Protein AF-A0A4Q2A3W2-F1 (afdb_monomer_lite)

Foldseek 3Di:
DDPPDPDQDDPLLLLLLVLQQDWDFLVSSQVSSCVVVVNPDGDDPVSSVVSVVVCVVSVQKDWDADPNTIIIHGDPVVVVVSVVNVVVVVVVVVVVVVPPD

Structure (mmCIF, N/CA/C/O backbone):
data_AF-A0A4Q2A3W2-F1
#
_entry.id   AF-A0A4Q2A3W2-F1
#
loop_
_atom_site.group_PDB
_atom_site.id
_atom_site.type_symbol
_atom_site.label_atom_id
_atom_site.label_alt_id
_atom_site.label_comp_id
_atom_site.label_asym_id
_atom_site.label_entity_id
_atom_site.label_seq_id
_atom_site.pdbx_PDB_ins_code
_atom_site.Cartn_x
_atom_site.Cartn_y
_atom_site.Cartn_z
_atom_site.occupancy
_atom_site.B_iso_or_equiv
_atom_site.auth_seq_id
_atom_site.auth_comp_id
_atom_site.auth_asym_id
_atom_site.auth_atom_id
_atom_site.pdbx_PDB_model_num
ATOM 1 N N . MET A 1 1 ? -16.839 -14.081 -14.706 1.00 33.81 1 MET A N 1
ATOM 2 C CA . MET A 1 1 ? -17.178 -13.495 -13.392 1.00 33.81 1 MET A CA 1
ATOM 3 C C . MET A 1 1 ? -16.138 -13.969 -12.393 1.00 33.81 1 MET A C 1
ATOM 5 O O . MET A 1 1 ? -16.222 -15.101 -11.932 1.00 33.81 1 MET A O 1
ATOM 9 N N . ALA A 1 2 ? -15.098 -13.172 -12.154 1.00 33.88 2 ALA A N 1
ATOM 10 C CA . ALA A 1 2 ? -14.126 -13.493 -11.117 1.00 33.88 2 ALA A CA 1
ATOM 11 C C . ALA A 1 2 ? -14.777 -13.191 -9.763 1.00 33.88 2 ALA A C 1
ATOM 13 O O . ALA A 1 2 ? -15.169 -12.058 -9.494 1.00 33.88 2 ALA A O 1
ATOM 14 N N . LYS A 1 3 ? -14.966 -14.232 -8.950 1.00 43.44 3 LYS A N 1
ATOM 15 C CA . LYS A 1 3 ? -15.254 -14.095 -7.523 1.00 43.44 3 LYS A CA 1
ATOM 16 C C . LYS A 1 3 ? -14.042 -13.410 -6.888 1.00 43.44 3 LYS A C 1
ATOM 18 O O . LYS A 1 3 ? -13.081 -14.101 -6.569 1.00 43.44 3 LYS A O 1
ATOM 23 N N . ASN A 1 4 ? -14.068 -12.094 -6.712 1.00 43.19 4 ASN A N 1
ATOM 24 C CA . ASN A 1 4 ? -13.013 -11.418 -5.966 1.00 43.19 4 ASN A CA 1
ATOM 25 C C . ASN A 1 4 ? -13.461 -11.289 -4.515 1.00 43.19 4 ASN A C 1
ATOM 27 O O . ASN A 1 4 ? -14.277 -10.459 -4.136 1.00 43.19 4 ASN A O 1
ATOM 31 N N . SER A 1 5 ? -12.984 -12.265 -3.753 1.00 45.09 5 SER A N 1
ATOM 32 C CA . SER A 1 5 ? -13.113 -12.464 -2.322 1.00 45.09 5 SER A CA 1
ATOM 33 C C . SER A 1 5 ? -13.170 -11.157 -1.535 1.00 45.09 5 SER A C 1
ATOM 35 O O . SER A 1 5 ? -12.215 -10.387 -1.536 1.00 45.09 5 SER A O 1
ATOM 37 N N . SER A 1 6 ? -14.259 -10.995 -0.787 1.00 53.66 6 SER A N 1
ATOM 38 C CA . SER A 1 6 ? -14.489 -10.037 0.299 1.00 53.66 6 SER A CA 1
ATOM 39 C C . SER A 1 6 ? -13.502 -10.250 1.463 1.00 53.66 6 SER A C 1
ATOM 41 O O . SER A 1 6 ? -13.882 -10.543 2.597 1.00 53.66 6 SER A O 1
ATOM 43 N N . GLY A 1 7 ? -12.204 -10.216 1.173 1.00 65.62 7 GLY A N 1
ATOM 44 C CA . GLY A 1 7 ? -11.132 -10.350 2.143 1.00 65.62 7 GLY A CA 1
ATOM 45 C C . GLY A 1 7 ? -10.677 -8.967 2.570 1.00 65.62 7 GLY A C 1
ATOM 46 O O . GLY A 1 7 ? -10.142 -8.226 1.754 1.00 65.62 7 GLY A O 1
ATOM 47 N N . ARG A 1 8 ? -10.867 -8.635 3.851 1.00 84.19 8 ARG A N 1
ATOM 48 C CA . ARG A 1 8 ? -10.323 -7.405 4.445 1.00 84.19 8 ARG A CA 1
ATOM 49 C C . ARG A 1 8 ? -8.837 -7.276 4.116 1.00 84.19 8 ARG A C 1
ATOM 51 O O . ARG A 1 8 ? -8.087 -8.251 4.260 1.00 84.19 8 ARG A O 1
ATOM 58 N N . LEU A 1 9 ? -8.413 -6.081 3.719 1.00 92.50 9 LEU A N 1
ATOM 59 C CA . LEU A 1 9 ? -6.994 -5.807 3.568 1.00 92.50 9 LEU A CA 1
ATOM 60 C C . LEU A 1 9 ? -6.377 -5.663 4.958 1.00 92.50 9 LEU A C 1
ATOM 62 O O . LEU A 1 9 ? -6.967 -5.098 5.878 1.00 92.50 9 LEU A O 1
ATOM 66 N N . THR A 1 10 ? -5.169 -6.194 5.128 1.00 94.62 10 THR A N 1
ATOM 67 C CA . THR A 1 10 ? -4.366 -5.811 6.291 1.00 94.62 10 THR A CA 1
ATOM 68 C C . THR A 1 10 ? -3.938 -4.357 6.127 1.00 94.62 10 THR A C 1
ATOM 70 O O . THR A 1 10 ? -3.777 -3.894 4.997 1.00 94.62 10 THR A O 1
ATOM 73 N N . GLU A 1 11 ? -3.683 -3.659 7.233 1.00 95.38 11 GLU A N 1
ATOM 74 C CA . GLU A 1 11 ? -3.190 -2.275 7.212 1.00 95.38 11 GLU A CA 1
ATOM 75 C C . GLU A 1 11 ? -1.976 -2.117 6.284 1.00 95.38 11 GLU A C 1
ATOM 77 O O . GLU A 1 11 ? -1.961 -1.246 5.420 1.00 95.38 11 GLU A O 1
ATOM 82 N N . SER A 1 12 ? -1.002 -3.030 6.374 1.00 96.06 12 SER A N 1
ATOM 83 C CA . SER A 1 12 ? 0.174 -3.014 5.501 1.00 96.06 12 SER A CA 1
ATOM 84 C C . SER A 1 12 ? -0.174 -3.193 4.022 1.00 96.06 12 SER A C 1
ATOM 86 O O . SER A 1 12 ? 0.406 -2.520 3.177 1.00 96.06 12 SER A O 1
ATOM 88 N N . THR A 1 13 ? -1.111 -4.086 3.687 1.00 96.69 13 THR A N 1
ATOM 89 C CA . THR A 1 13 ? -1.507 -4.313 2.285 1.00 96.69 13 THR A CA 1
ATOM 90 C C . THR A 1 13 ? -2.259 -3.107 1.731 1.00 96.69 13 THR A C 1
ATOM 92 O O . THR A 1 13 ? -1.984 -2.692 0.608 1.00 96.69 13 THR A O 1
ATOM 95 N N . TYR A 1 14 ? -3.160 -2.523 2.526 1.00 97.38 14 TYR A N 1
ATOM 96 C CA . TYR A 1 14 ? -3.873 -1.298 2.172 1.00 97.38 14 TYR A CA 1
ATOM 97 C C . TYR A 1 14 ? -2.900 -0.132 1.964 1.00 97.38 14 TYR A C 1
ATOM 99 O O . TYR A 1 14 ? -2.948 0.518 0.924 1.00 97.38 14 TYR A O 1
ATOM 107 N N . ALA A 1 15 ? -1.955 0.076 2.887 1.00 97.94 15 ALA A N 1
ATOM 108 C CA . ALA A 1 15 ? -0.943 1.125 2.777 1.00 97.94 15 ALA A CA 1
ATOM 109 C C . ALA A 1 15 ? -0.054 0.956 1.533 1.00 97.94 15 ALA A C 1
ATOM 111 O O . ALA A 1 15 ? 0.239 1.934 0.848 1.00 97.94 15 ALA A O 1
ATOM 112 N N . ILE A 1 16 ? 0.343 -0.278 1.203 1.00 98.19 16 ILE A N 1
ATOM 113 C CA . ILE A 1 16 ? 1.127 -0.577 -0.007 1.00 98.19 16 ILE A CA 1
ATOM 114 C C . ILE A 1 16 ? 0.309 -0.315 -1.269 1.00 98.19 16 ILE A C 1
ATOM 116 O O . ILE A 1 16 ? 0.805 0.343 -2.179 1.00 98.19 16 ILE A O 1
ATOM 120 N N . LEU A 1 17 ? -0.940 -0.779 -1.322 1.00 98.06 17 LEU A N 1
ATOM 121 C CA . LEU A 1 17 ? -1.815 -0.544 -2.468 1.00 98.06 17 LEU A CA 1
ATOM 122 C C . LEU A 1 17 ? -2.061 0.962 -2.674 1.00 98.06 17 LEU A C 1
ATOM 124 O O . LEU A 1 17 ? -1.916 1.462 -3.790 1.00 98.06 17 LEU A O 1
ATOM 128 N N . LEU A 1 18 ? -2.314 1.697 -1.588 1.00 98.00 18 LEU A N 1
ATOM 129 C CA . LEU A 1 18 ? -2.476 3.152 -1.588 1.00 98.00 18 LEU A CA 1
ATOM 130 C C . LEU A 1 18 ? -1.206 3.875 -2.060 1.00 98.00 18 LEU A C 1
ATOM 132 O O . LEU A 1 18 ? -1.285 4.832 -2.821 1.00 98.00 18 LEU A O 1
ATOM 136 N N . ALA A 1 19 ? -0.020 3.414 -1.662 1.00 98.12 19 ALA A N 1
ATOM 137 C CA . ALA A 1 19 ? 1.239 4.016 -2.096 1.00 98.12 19 ALA A CA 1
ATOM 138 C C . ALA A 1 19 ? 1.515 3.839 -3.600 1.00 98.12 19 ALA A C 1
ATOM 140 O O . ALA A 1 19 ? 2.281 4.617 -4.162 1.00 98.12 19 ALA A O 1
ATOM 141 N N . THR A 1 20 ? 0.884 2.855 -4.250 1.00 98.19 20 THR A N 1
ATOM 142 C CA . THR A 1 20 ? 1.012 2.593 -5.696 1.00 98.19 20 THR A CA 1
ATOM 143 C C . THR A 1 20 ? -0.012 3.332 -6.565 1.00 98.19 20 THR A C 1
ATOM 145 O O . THR A 1 20 ? -0.107 3.054 -7.760 1.00 98.19 20 THR A O 1
ATOM 148 N N . THR A 1 21 ? -0.791 4.275 -6.012 1.00 97.25 21 THR A N 1
ATOM 149 C CA . THR A 1 21 ? -1.735 5.092 -6.805 1.00 97.25 21 THR A CA 1
ATOM 150 C C . THR A 1 21 ? -1.051 5.986 -7.833 1.00 97.25 21 THR A C 1
ATOM 152 O O . THR A 1 21 ? -1.683 6.398 -8.803 1.00 97.25 21 THR A O 1
ATOM 155 N N . GLU A 1 22 ? 0.232 6.264 -7.620 1.00 93.81 22 GLU A N 1
ATOM 156 C CA . GLU A 1 22 ? 1.146 6.869 -8.582 1.00 93.81 22 GLU A CA 1
ATOM 157 C C . GLU A 1 22 ? 2.267 5.863 -8.898 1.00 93.81 22 GLU A C 1
ATOM 159 O O . GLU A 1 22 ? 2.655 5.102 -8.003 1.00 93.81 22 GLU A O 1
ATOM 164 N N . PRO A 1 23 ? 2.814 5.850 -10.131 1.00 97.12 23 PRO A N 1
ATOM 165 C CA . P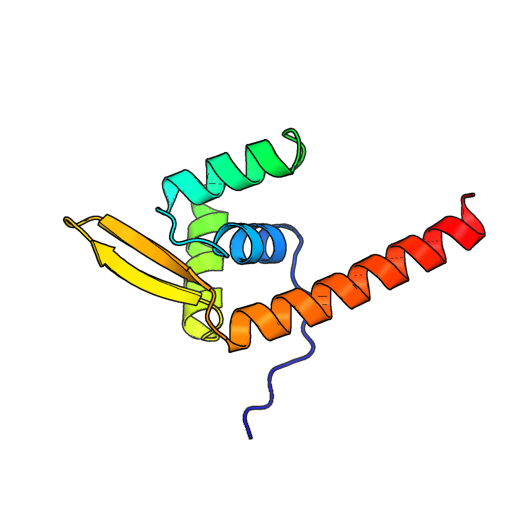RO A 1 23 ? 3.940 4.990 -10.485 1.00 97.12 23 PRO A CA 1
ATOM 166 C C . PRO A 1 23 ? 5.125 5.191 -9.534 1.00 97.12 23 PRO A C 1
ATOM 168 O O . PRO A 1 23 ? 5.640 6.301 -9.405 1.00 97.12 23 PRO A O 1
ATOM 171 N N . ILE A 1 24 ? 5.575 4.120 -8.878 1.00 97.88 24 ILE A N 1
ATOM 172 C CA . ILE A 1 24 ? 6.569 4.229 -7.804 1.00 97.88 24 ILE A CA 1
ATOM 173 C C . ILE A 1 24 ? 7.533 3.040 -7.756 1.00 97.88 24 ILE A C 1
ATOM 175 O O . ILE A 1 24 ? 7.165 1.888 -7.993 1.00 97.88 24 ILE A O 1
ATOM 179 N N . HIS A 1 25 ? 8.794 3.311 -7.419 1.00 96.00 25 HIS A N 1
ATOM 180 C CA . HIS A 1 25 ? 9.795 2.271 -7.184 1.00 96.00 25 HIS A CA 1
ATOM 181 C C . HIS A 1 25 ? 9.560 1.551 -5.853 1.00 96.00 25 HIS A C 1
ATOM 183 O O . HIS A 1 25 ? 9.078 2.144 -4.890 1.00 96.00 25 HIS A O 1
ATOM 189 N N . GLY A 1 26 ? 10.006 0.295 -5.752 1.00 89.81 26 GLY A N 1
ATOM 190 C CA . GLY A 1 26 ? 9.843 -0.514 -4.536 1.00 89.81 26 GLY A CA 1
ATOM 191 C C . GLY A 1 26 ? 10.351 0.163 -3.254 1.00 89.81 26 GLY A C 1
ATOM 192 O O . GLY A 1 26 ? 9.654 0.161 -2.245 1.00 89.81 26 GLY A O 1
ATOM 193 N N . TYR A 1 27 ? 11.525 0.804 -3.291 1.00 91.44 27 TYR A N 1
ATOM 194 C CA . TYR A 1 27 ? 12.030 1.560 -2.136 1.00 91.44 27 TYR A CA 1
ATOM 195 C C . TYR A 1 27 ? 11.181 2.804 -1.831 1.00 91.44 27 TYR A C 1
ATOM 197 O O . TYR A 1 27 ? 10.890 3.085 -0.670 1.00 91.44 27 TYR A O 1
ATOM 205 N N . GLY A 1 28 ? 10.714 3.498 -2.874 1.00 96.69 28 GLY A N 1
ATOM 206 C CA . GLY A 1 28 ? 9.846 4.668 -2.744 1.00 96.69 28 GLY A CA 1
ATOM 207 C C . GLY A 1 28 ? 8.526 4.362 -2.035 1.00 96.69 28 GLY A C 1
ATOM 208 O O . GLY A 1 28 ? 8.039 5.205 -1.289 1.00 96.69 28 GLY A O 1
ATOM 209 N N . ILE A 1 29 ? 7.985 3.146 -2.187 1.00 97.81 29 ILE A N 1
ATOM 210 C CA . ILE A 1 29 ? 6.764 2.713 -1.487 1.00 97.81 29 ILE A CA 1
ATOM 211 C C . ILE A 1 29 ? 6.940 2.802 0.031 1.00 97.81 29 ILE A C 1
ATOM 213 O O . ILE A 1 29 ? 6.079 3.349 0.715 1.00 97.81 29 ILE A O 1
ATOM 217 N N . MET A 1 30 ? 8.056 2.298 0.568 1.00 97.19 30 MET A N 1
ATOM 218 C CA . MET A 1 30 ? 8.302 2.315 2.015 1.00 97.19 30 MET A CA 1
ATOM 219 C C . MET A 1 30 ? 8.410 3.748 2.542 1.00 97.19 30 MET A C 1
ATOM 221 O O . MET A 1 30 ? 7.782 4.066 3.553 1.00 97.19 30 MET A O 1
ATOM 225 N N . SER A 1 31 ? 9.142 4.618 1.836 1.00 97.12 31 SER A N 1
ATOM 226 C CA . SER A 1 31 ? 9.265 6.036 2.200 1.00 97.12 31 SER A CA 1
ATOM 227 C C . SER A 1 31 ? 7.915 6.750 2.158 1.00 97.12 31 SER A C 1
ATOM 229 O O . SER A 1 31 ? 7.532 7.385 3.137 1.00 97.12 31 SER A O 1
ATOM 231 N N . ARG A 1 32 ? 7.141 6.564 1.080 1.00 97.56 32 ARG A N 1
ATOM 232 C CA . ARG A 1 32 ? 5.817 7.181 0.919 1.00 97.56 32 ARG A CA 1
ATOM 233 C C . ARG A 1 32 ? 4.853 6.756 2.025 1.00 97.56 32 ARG A C 1
ATOM 235 O O . ARG A 1 32 ? 4.153 7.600 2.574 1.00 97.56 32 ARG A O 1
ATOM 242 N N . ILE A 1 33 ? 4.824 5.471 2.388 1.00 97.69 33 ILE A N 1
ATOM 243 C CA . ILE A 1 33 ? 3.983 4.982 3.494 1.00 97.69 33 ILE A CA 1
ATOM 244 C C . ILE A 1 33 ? 4.415 5.614 4.816 1.00 97.69 33 ILE A C 1
ATOM 246 O O . ILE A 1 33 ? 3.564 6.080 5.576 1.00 97.69 33 ILE A O 1
ATOM 250 N N . LYS A 1 34 ? 5.723 5.658 5.088 1.00 97.50 34 LYS A N 1
ATOM 251 C CA . LYS A 1 34 ? 6.256 6.264 6.310 1.00 97.50 34 LYS A CA 1
ATOM 252 C C . LYS A 1 34 ? 5.864 7.744 6.414 1.00 97.50 34 LYS A C 1
ATOM 254 O O . LYS A 1 34 ? 5.424 8.182 7.474 1.00 97.50 34 LYS A O 1
ATOM 259 N N . GLU A 1 35 ? 5.968 8.493 5.320 1.00 96.62 35 GLU A N 1
ATOM 260 C CA . GLU A 1 35 ? 5.601 9.913 5.260 1.00 96.62 35 GLU A CA 1
ATOM 261 C C . GLU A 1 35 ? 4.091 10.131 5.437 1.00 96.62 35 GLU A C 1
ATOM 263 O O . GLU A 1 35 ? 3.676 10.868 6.333 1.00 96.62 35 GLU A O 1
ATOM 268 N N . LEU A 1 36 ? 3.259 9.443 4.646 1.00 95.88 36 LEU A N 1
ATOM 269 C CA . LEU A 1 36 ? 1.796 9.571 4.704 1.00 95.88 36 LEU A CA 1
ATOM 270 C C . LEU A 1 36 ? 1.226 9.175 6.071 1.00 95.88 36 LEU A C 1
ATOM 272 O O . LEU A 1 36 ? 0.262 9.776 6.542 1.00 95.88 36 LEU A O 1
ATOM 276 N N . SER A 1 37 ? 1.832 8.180 6.719 1.00 96.50 37 SER A N 1
ATOM 277 C CA . SER A 1 37 ? 1.408 7.692 8.032 1.00 96.50 37 SER A CA 1
ATOM 278 C C . SER A 1 37 ? 1.983 8.492 9.205 1.00 96.50 37 SER A C 1
ATOM 280 O O . SER A 1 37 ? 1.708 8.143 10.353 1.00 96.50 37 SER A O 1
ATOM 282 N N . LYS A 1 38 ? 2.775 9.547 8.962 1.00 97.06 38 LYS A N 1
ATOM 283 C CA . LYS A 1 38 ? 3.495 10.289 10.016 1.00 97.06 38 LYS A CA 1
ATOM 284 C C . LYS A 1 38 ? 4.304 9.352 10.922 1.00 97.06 38 LYS A C 1
ATOM 286 O O . LYS A 1 38 ? 4.210 9.408 12.143 1.00 97.06 38 LYS A O 1
ATOM 291 N N . GLU A 1 39 ? 5.055 8.456 10.290 1.00 96.19 39 GLU A N 1
ATOM 292 C CA . GLU A 1 39 ? 5.884 7.417 10.911 1.00 96.19 39 GLU A CA 1
ATOM 293 C C . GLU A 1 39 ? 5.135 6.331 11.704 1.00 96.19 39 GLU A C 1
ATOM 295 O O . GLU A 1 39 ? 5.782 5.432 12.241 1.00 96.19 39 GLU A O 1
ATOM 300 N N . SER A 1 40 ? 3.796 6.347 11.747 1.00 96.88 40 SER A N 1
ATOM 301 C CA . SER A 1 40 ? 3.024 5.321 12.469 1.00 96.88 40 SER A CA 1
ATOM 302 C C . SER A 1 40 ? 3.033 3.950 11.786 1.00 96.88 40 SER A C 1
ATOM 304 O O . SER A 1 40 ? 2.871 2.935 12.461 1.00 96.88 40 SER A O 1
ATOM 306 N N . ILE A 1 41 ? 3.278 3.896 10.471 1.00 97.25 41 ILE A N 1
ATOM 307 C CA . ILE A 1 41 ? 3.389 2.650 9.707 1.00 97.25 41 ILE A CA 1
ATOM 308 C C . ILE A 1 41 ? 4.801 2.531 9.132 1.00 97.25 41 ILE A C 1
ATOM 310 O O . ILE A 1 41 ? 5.236 3.343 8.313 1.00 97.25 41 ILE A O 1
ATOM 314 N N . VAL A 1 42 ? 5.500 1.459 9.514 1.00 95.81 42 VAL A N 1
ATOM 315 C CA . VAL A 1 42 ? 6.831 1.111 8.998 1.00 95.81 42 VAL A CA 1
ATOM 316 C C . VAL A 1 42 ? 6.780 -0.269 8.354 1.00 95.81 42 VAL A C 1
ATOM 318 O O . VAL A 1 42 ? 6.504 -1.273 9.008 1.00 95.81 42 VAL A O 1
ATOM 321 N N . ILE A 1 43 ? 7.065 -0.324 7.054 1.00 96.44 43 ILE A N 1
ATOM 322 C CA . ILE A 1 43 ? 7.046 -1.563 6.277 1.00 96.44 43 ILE A CA 1
ATOM 323 C C . ILE A 1 43 ? 8.473 -2.063 6.071 1.00 96.44 43 ILE A C 1
ATOM 325 O O . ILE A 1 43 ? 9.298 -1.388 5.461 1.00 96.44 43 ILE A O 1
ATOM 329 N N . GLY A 1 44 ? 8.750 -3.274 6.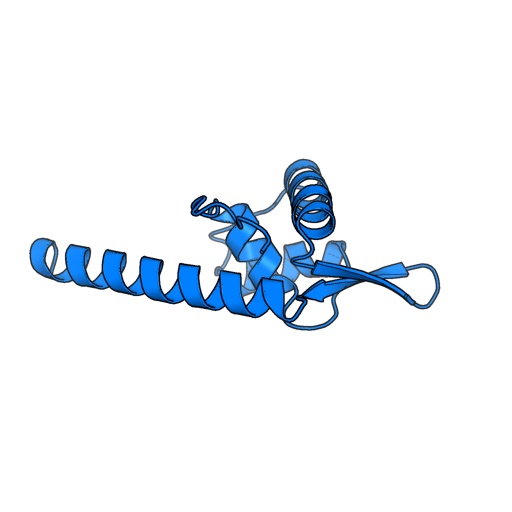552 1.00 95.69 44 GLY A N 1
ATOM 330 C CA . GLY A 1 44 ? 10.001 -3.969 6.265 1.00 95.69 44 GLY A CA 1
ATOM 331 C C . GLY A 1 44 ? 10.015 -4.598 4.861 1.00 95.69 44 GLY A C 1
ATOM 332 O O . GLY A 1 44 ? 8.952 -4.930 4.325 1.00 95.69 44 GLY A O 1
ATOM 333 N N . PRO A 1 45 ? 11.201 -4.864 4.278 1.00 94.88 45 PRO A N 1
ATOM 334 C CA . PRO A 1 45 ? 11.321 -5.431 2.932 1.00 94.88 45 PRO A CA 1
ATOM 335 C C . PRO A 1 45 ? 10.569 -6.754 2.737 1.00 94.88 45 PRO A C 1
ATOM 337 O O . PRO A 1 45 ? 9.921 -6.947 1.712 1.00 94.88 45 PRO A O 1
ATOM 340 N N . GLY A 1 46 ? 10.605 -7.659 3.723 1.00 95.69 46 GLY A N 1
ATOM 341 C CA . GLY A 1 46 ? 9.901 -8.946 3.644 1.00 95.69 46 GLY A CA 1
ATOM 342 C C . GLY A 1 46 ? 8.386 -8.782 3.491 1.00 95.69 46 GLY A C 1
ATOM 343 O O . GLY A 1 46 ? 7.778 -9.401 2.617 1.00 95.69 46 GLY A O 1
ATOM 344 N N . THR A 1 47 ? 7.793 -7.883 4.282 1.00 95.56 47 THR A N 1
ATOM 345 C CA . THR A 1 47 ? 6.368 -7.536 4.203 1.00 95.56 47 THR A CA 1
ATOM 346 C C . THR A 1 47 ? 6.035 -6.879 2.870 1.00 95.56 47 THR A C 1
ATOM 348 O O . THR A 1 47 ? 5.064 -7.275 2.225 1.00 95.56 47 THR A O 1
ATOM 351 N N . LEU A 1 48 ? 6.863 -5.925 2.426 1.00 97.00 48 LEU A N 1
ATOM 352 C CA . LEU A 1 48 ? 6.674 -5.245 1.146 1.00 97.00 48 LEU A CA 1
ATOM 353 C C . LEU A 1 48 ? 6.643 -6.246 -0.011 1.00 97.00 48 LEU A C 1
ATOM 355 O O . LEU A 1 48 ? 5.676 -6.287 -0.765 1.00 97.00 48 LEU A O 1
ATOM 359 N N . TYR A 1 49 ? 7.684 -7.066 -0.160 1.00 95.25 49 TYR A N 1
ATOM 360 C CA . TYR A 1 49 ? 7.792 -7.967 -1.307 1.00 95.25 49 TYR A CA 1
ATOM 361 C C . TYR A 1 49 ? 6.743 -9.082 -1.278 1.00 95.25 49 TYR A C 1
ATOM 363 O O . TYR A 1 49 ? 6.241 -9.466 -2.337 1.00 95.25 49 TYR A O 1
ATOM 371 N N . GLY A 1 50 ? 6.361 -9.560 -0.089 1.00 96.19 50 GLY A N 1
ATOM 372 C CA . GLY A 1 50 ? 5.239 -10.486 0.066 1.00 96.19 50 GLY A CA 1
ATOM 373 C C . GLY A 1 50 ? 3.918 -9.876 -0.411 1.00 96.19 50 GLY A C 1
ATOM 374 O O . GLY A 1 50 ? 3.206 -10.492 -1.207 1.00 96.19 50 GLY A O 1
ATOM 375 N N . ALA A 1 51 ? 3.624 -8.644 0.011 1.00 96.62 51 ALA A N 1
ATOM 376 C CA . ALA A 1 51 ? 2.418 -7.929 -0.392 1.00 96.62 51 ALA A CA 1
ATOM 377 C C . ALA A 1 51 ? 2.420 -7.578 -1.886 1.00 96.62 51 ALA A C 1
ATOM 379 O O . ALA A 1 51 ? 1.427 -7.837 -2.555 1.00 96.62 51 ALA A O 1
ATOM 380 N N . LEU A 1 52 ? 3.531 -7.079 -2.438 1.00 97.69 52 LEU A N 1
ATOM 381 C CA . LEU A 1 52 ? 3.653 -6.795 -3.872 1.00 97.69 52 LEU A CA 1
ATOM 382 C C . LEU A 1 52 ? 3.412 -8.052 -4.712 1.00 97.69 52 LEU A C 1
ATOM 384 O O . LEU A 1 52 ? 2.661 -8.006 -5.682 1.00 97.69 52 LEU A O 1
ATOM 388 N N . LYS A 1 53 ? 3.998 -9.195 -4.325 1.00 96.88 53 LYS A N 1
ATOM 389 C CA . LYS A 1 53 ? 3.772 -10.475 -5.013 1.00 96.88 53 LYS A CA 1
ATOM 390 C C . LYS A 1 53 ? 2.295 -10.869 -4.996 1.00 96.88 53 LYS A C 1
ATOM 392 O O . LYS A 1 53 ? 1.778 -11.291 -6.028 1.00 96.88 53 LYS A O 1
ATOM 397 N N . LYS A 1 54 ? 1.629 -10.723 -3.848 1.00 96.12 54 LYS A N 1
ATOM 398 C CA . LYS A 1 54 ? 0.201 -11.021 -3.705 1.00 96.12 54 LYS A CA 1
ATOM 399 C C . LYS A 1 54 ? -0.658 -10.073 -4.546 1.00 96.12 54 LYS A C 1
ATOM 401 O O . LYS A 1 54 ? -1.430 -10.544 -5.365 1.00 96.12 54 LYS A O 1
ATOM 406 N N . LEU A 1 55 ? -0.469 -8.762 -4.407 1.00 97.56 55 LEU A N 1
ATOM 407 C CA . LEU A 1 55 ? -1.230 -7.741 -5.132 1.00 97.56 55 LEU A CA 1
ATOM 408 C C . LEU A 1 55 ? -1.070 -7.863 -6.655 1.00 97.56 55 LEU A C 1
ATOM 410 O O . LEU A 1 55 ? -2.036 -7.651 -7.382 1.00 97.56 55 LEU A O 1
ATOM 414 N N . MET A 1 56 ? 0.123 -8.228 -7.142 1.00 97.75 56 MET A N 1
ATOM 415 C CA . MET A 1 56 ? 0.335 -8.547 -8.559 1.00 97.75 56 MET A CA 1
ATOM 416 C C . MET A 1 56 ? -0.401 -9.829 -8.966 1.00 97.75 56 MET A C 1
ATOM 418 O O . MET A 1 56 ? -1.032 -9.855 -10.018 1.00 97.75 56 MET A O 1
ATOM 422 N N . GLY A 1 57 ? -0.335 -10.882 -8.143 1.00 97.50 57 GLY A N 1
ATOM 423 C CA . GLY A 1 57 ? -1.053 -12.140 -8.384 1.00 97.50 57 GLY A CA 1
ATOM 424 C C . GLY A 1 57 ? -2.575 -11.969 -8.417 1.00 97.50 57 GLY A C 1
ATOM 425 O O . GLY A 1 57 ? -3.240 -12.611 -9.224 1.00 97.50 57 GLY A O 1
ATOM 426 N N . ASP A 1 58 ? -3.096 -11.050 -7.604 1.00 96.00 58 ASP A N 1
ATOM 427 C CA . ASP A 1 58 ? -4.514 -10.685 -7.535 1.00 96.00 58 ASP A CA 1
ATOM 428 C C . ASP A 1 58 ? -4.918 -9.667 -8.631 1.00 96.00 58 ASP A C 1
ATOM 430 O O . ASP A 1 58 ? -6.086 -9.297 -8.741 1.00 96.00 58 ASP A O 1
ATOM 434 N N . GLY A 1 59 ? -3.969 -9.190 -9.449 1.00 97.81 59 GLY 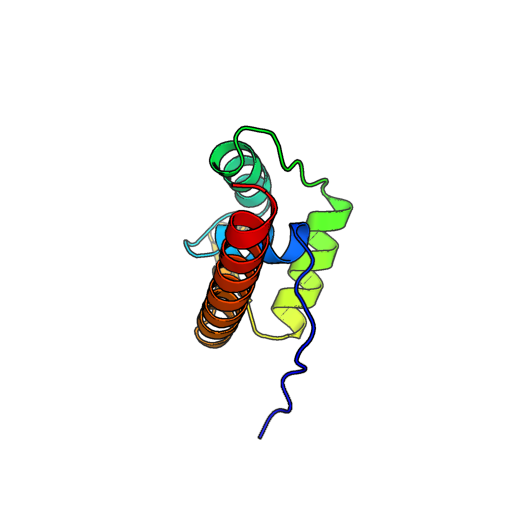A N 1
ATOM 435 C CA . GLY A 1 59 ? -4.216 -8.224 -10.527 1.00 97.81 59 GLY A CA 1
ATOM 436 C C . GLY A 1 59 ? -4.538 -6.799 -10.058 1.00 97.81 59 GLY A C 1
ATOM 437 O O . GLY A 1 59 ? -5.015 -5.983 -10.850 1.00 97.81 59 GLY A O 1
ATOM 438 N N . LEU A 1 60 ? -4.283 -6.480 -8.787 1.00 98.12 60 LEU A N 1
ATOM 439 C CA . LEU A 1 60 ? -4.578 -5.175 -8.182 1.00 98.12 60 LEU A CA 1
ATOM 440 C C . LEU A 1 60 ? -3.479 -4.141 -8.449 1.00 98.12 60 LEU A C 1
ATOM 442 O O . LEU A 1 60 ? -3.741 -2.940 -8.460 1.00 98.12 60 LEU A O 1
ATOM 446 N N . ILE A 1 61 ? -2.255 -4.598 -8.708 1.00 98.50 61 ILE A N 1
ATOM 447 C CA . ILE A 1 61 ? -1.153 -3.750 -9.171 1.00 98.50 61 ILE A CA 1
ATOM 448 C C . ILE A 1 61 ? -0.485 -4.373 -10.394 1.00 98.50 61 ILE A C 1
ATOM 450 O O . ILE A 1 61 ? -0.501 -5.588 -10.592 1.00 98.50 61 ILE A O 1
ATOM 454 N N . SER A 1 62 ? 0.144 -3.522 -11.189 1.00 98.06 62 SER A N 1
ATOM 455 C CA . SER A 1 62 ? 1.005 -3.887 -12.307 1.00 98.06 62 SER A CA 1
ATOM 456 C C . SER A 1 62 ? 2.453 -3.498 -12.010 1.00 98.06 62 SER A C 1
ATOM 458 O O . SER A 1 62 ? 2.721 -2.670 -11.137 1.00 98.06 62 SER A O 1
ATOM 460 N N . MET A 1 63 ? 3.392 -4.117 -12.726 1.00 97.50 63 MET A N 1
ATOM 461 C CA . MET A 1 63 ? 4.813 -3.794 -12.646 1.00 97.50 63 MET A CA 1
ATOM 462 C C . MET A 1 63 ? 5.39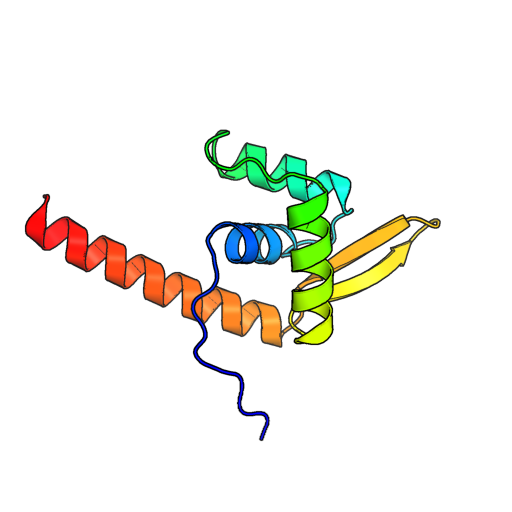0 -3.661 -14.052 1.00 97.50 63 MET A C 1
ATOM 464 O O . MET A 1 63 ? 5.136 -4.510 -14.908 1.00 97.50 63 MET A O 1
ATOM 468 N N . LYS A 1 64 ? 6.183 -2.612 -14.272 1.00 96.62 64 LYS A N 1
ATOM 469 C CA . LYS A 1 64 ? 6.966 -2.398 -15.495 1.00 96.62 64 LYS A CA 1
ATOM 470 C C . LYS A 1 64 ? 8.425 -2.109 -15.155 1.00 96.62 64 LYS A C 1
ATOM 472 O O . LYS A 1 64 ? 8.724 -1.594 -14.078 1.00 96.62 64 LYS A O 1
ATOM 477 N N . LEU A 1 65 ? 9.323 -2.429 -16.083 1.00 96.88 65 LEU A N 1
ATOM 478 C CA . LEU A 1 65 ? 10.725 -2.025 -16.005 1.00 96.88 65 LEU A CA 1
ATOM 479 C C . LEU A 1 65 ? 10.904 -0.676 -16.706 1.00 96.88 65 LEU A C 1
ATOM 481 O O . LEU A 1 65 ? 10.489 -0.520 -17.853 1.00 96.88 65 LEU A O 1
ATOM 485 N N . VAL A 1 66 ? 11.505 0.282 -16.005 1.00 95.25 66 VAL A N 1
ATOM 486 C CA . VAL A 1 66 ? 11.922 1.590 -16.527 1.00 95.25 66 VAL A CA 1
ATOM 487 C C . VAL A 1 66 ? 13.371 1.780 -16.100 1.00 95.25 66 VAL A C 1
ATOM 489 O O . VAL A 1 66 ? 13.647 1.729 -14.904 1.00 95.25 66 VAL A O 1
ATOM 492 N N . ASP A 1 67 ? 14.284 1.916 -17.063 1.00 93.69 67 ASP A N 1
ATOM 493 C CA . ASP A 1 67 ? 15.731 2.040 -16.822 1.00 93.69 67 ASP A CA 1
ATOM 494 C C . ASP A 1 67 ? 16.279 0.957 -15.866 1.00 93.69 67 ASP A C 1
ATOM 496 O O . ASP A 1 67 ? 16.935 1.247 -14.869 1.00 93.69 67 ASP A O 1
ATOM 500 N N . ASP A 1 68 ? 15.927 -0.308 -16.133 1.00 93.06 68 ASP A N 1
ATOM 501 C CA . ASP A 1 68 ? 16.243 -1.494 -15.313 1.00 93.06 68 ASP A CA 1
ATOM 502 C C . ASP A 1 68 ? 15.674 -1.494 -13.879 1.00 93.06 68 ASP A C 1
ATOM 504 O O . ASP A 1 68 ? 15.947 -2.398 -13.081 1.00 93.06 68 ASP A O 1
ATOM 508 N N . GLN A 1 69 ? 14.804 -0.539 -13.546 1.00 93.50 69 GLN A N 1
ATOM 509 C CA . GLN A 1 69 ? 14.145 -0.453 -12.247 1.00 93.50 69 GLN A CA 1
ATOM 510 C C . GLN A 1 69 ? 12.675 -0.869 -12.318 1.00 93.50 69 GLN A C 1
ATOM 512 O O . GLN A 1 69 ? 11.934 -0.509 -13.231 1.00 93.50 69 GLN A O 1
ATOM 517 N N . LYS A 1 70 ? 12.221 -1.611 -11.301 1.00 96.06 70 LYS A N 1
ATOM 518 C CA . LYS A 1 70 ? 10.811 -1.999 -11.160 1.00 96.06 70 LYS A CA 1
ATOM 519 C C . LYS A 1 70 ? 9.977 -0.815 -10.675 1.00 96.06 70 LYS A C 1
ATOM 521 O O . LYS A 1 70 ? 10.188 -0.334 -9.559 1.00 96.06 70 LYS A O 1
ATOM 526 N N . ILE A 1 71 ? 9.010 -0.420 -11.492 1.00 98.00 71 ILE A N 1
ATOM 527 C CA . ILE A 1 71 ? 7.961 0.552 -11.181 1.00 98.00 71 ILE A CA 1
ATOM 528 C C . ILE A 1 71 ? 6.656 -0.202 -10.960 1.00 98.00 71 ILE A C 1
ATOM 530 O O . ILE A 1 71 ? 6.261 -0.997 -11.812 1.00 98.00 71 ILE A O 1
ATOM 534 N N . TYR A 1 72 ? 5.986 0.073 -9.847 1.00 98.44 72 TYR A N 1
ATOM 535 C CA . TYR A 1 72 ? 4.679 -0.482 -9.508 1.00 98.44 72 TYR A CA 1
ATOM 536 C C . TYR A 1 72 ? 3.599 0.585 -9.651 1.00 98.44 72 TYR A C 1
ATOM 538 O O . TYR A 1 72 ? 3.827 1.745 -9.309 1.00 98.44 72 TYR A O 1
ATOM 546 N N . GLU A 1 73 ? 2.428 0.185 -10.136 1.00 98.50 73 GLU A N 1
ATOM 547 C CA . GLU A 1 73 ? 1.285 1.079 -10.328 1.00 98.50 73 GLU A CA 1
ATOM 548 C C . GLU A 1 73 ? -0.028 0.309 -10.145 1.00 98.50 73 GLU A C 1
ATOM 550 O O . GLU A 1 73 ? -0.180 -0.809 -10.651 1.00 98.50 73 GLU A O 1
ATOM 555 N N . VAL A 1 74 ? -0.977 0.902 -9.422 1.00 98.44 74 VAL A N 1
ATOM 556 C CA . VAL A 1 74 ? -2.301 0.323 -9.177 1.00 98.44 74 VAL A CA 1
ATOM 557 C C . VAL A 1 74 ? -3.096 0.169 -10.478 1.00 98.44 74 VAL A C 1
ATOM 559 O O . VAL A 1 74 ? -3.099 1.051 -11.339 1.00 98.44 74 VAL A O 1
ATO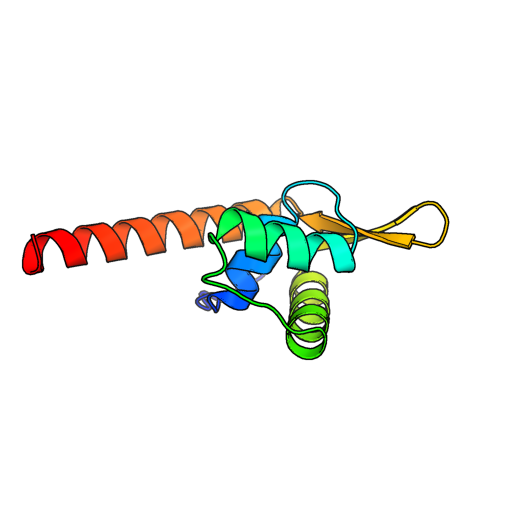M 562 N N . THR A 1 75 ? -3.809 -0.946 -10.629 1.00 98.62 75 THR A N 1
ATOM 563 C CA . THR A 1 75 ? -4.699 -1.178 -11.778 1.00 98.62 75 THR A CA 1
ATOM 564 C C . THR A 1 75 ? -6.086 -0.572 -11.543 1.00 98.62 75 THR A C 1
ATOM 566 O O . THR A 1 75 ? -6.398 -0.096 -10.452 1.00 98.62 75 THR A O 1
ATOM 569 N N . GLY A 1 76 ? -6.964 -0.617 -12.553 1.00 97.88 76 GLY A N 1
ATOM 570 C CA . GLY A 1 76 ? -8.379 -0.261 -12.374 1.00 97.88 76 GLY A CA 1
ATOM 571 C C . GLY A 1 76 ? -9.052 -1.084 -11.267 1.00 97.88 76 GLY A C 1
ATOM 572 O O . GLY A 1 76 ? -9.643 -0.510 -10.359 1.00 97.88 76 GLY A O 1
ATOM 573 N N . ALA A 1 77 ? -8.850 -2.406 -11.274 1.00 97.38 77 ALA A N 1
ATOM 574 C CA . ALA A 1 77 ? -9.358 -3.300 -10.231 1.00 97.38 77 ALA A CA 1
ATOM 575 C C . ALA A 1 77 ? -8.768 -2.977 -8.844 1.00 97.38 77 ALA A C 1
ATOM 577 O O . ALA A 1 77 ? -9.476 -2.991 -7.842 1.00 97.38 77 ALA A O 1
ATOM 578 N N . GLY A 1 78 ? -7.479 -2.624 -8.772 1.00 97.81 78 GLY A N 1
ATOM 579 C CA . GLY A 1 78 ? -6.859 -2.174 -7.524 1.00 97.81 78 GLY A CA 1
ATOM 580 C C . GLY A 1 78 ? -7.472 -0.889 -6.965 1.00 97.81 78 GLY A C 1
ATOM 581 O O . GLY A 1 78 ? -7.626 -0.767 -5.751 1.00 97.81 78 GLY A O 1
ATOM 582 N N . LYS A 1 79 ? -7.867 0.052 -7.834 1.00 97.94 79 LYS A N 1
ATOM 583 C CA . LYS A 1 79 ? -8.562 1.284 -7.426 1.00 97.94 79 LYS A CA 1
ATOM 584 C C . LYS A 1 79 ? -9.962 1.002 -6.885 1.00 97.94 79 LYS A C 1
ATOM 586 O O . LYS A 1 79 ? -10.356 1.633 -5.909 1.00 97.94 79 LYS A O 1
ATOM 591 N N . GLU A 1 80 ? -10.689 0.061 -7.484 1.00 97.19 80 GLU A N 1
ATOM 592 C CA . GLU A 1 80 ? -11.998 -0.380 -6.980 1.00 97.19 80 GLU A CA 1
ATOM 593 C C . GLU A 1 80 ? -11.863 -0.983 -5.577 1.00 97.19 80 GLU A C 1
ATOM 595 O O . GLU A 1 80 ? -12.528 -0.524 -4.651 1.00 97.19 80 GLU A O 1
ATOM 600 N N . VAL A 1 81 ? -10.909 -1.901 -5.383 1.00 96.69 81 VAL A N 1
ATOM 601 C CA . VAL A 1 81 ? -10.633 -2.505 -4.068 1.00 96.69 81 VAL A CA 1
ATOM 602 C C . VAL A 1 81 ? -10.202 -1.461 -3.029 1.00 96.69 81 VAL A C 1
ATOM 604 O O . VAL A 1 81 ? -10.642 -1.519 -1.882 1.00 96.69 81 VAL A O 1
ATOM 607 N N . LEU A 1 82 ? -9.368 -0.483 -3.408 1.00 96.56 82 LEU A N 1
ATOM 608 C CA . LEU A 1 82 ? -9.009 0.633 -2.521 1.00 96.56 82 LEU A CA 1
ATOM 609 C C . LEU A 1 82 ? -10.236 1.425 -2.076 1.00 96.56 82 LEU A C 1
ATOM 611 O O . LEU A 1 82 ? -10.332 1.780 -0.903 1.00 96.56 82 LEU A O 1
ATOM 615 N N . LYS A 1 83 ? -11.151 1.713 -3.006 1.00 96.88 83 LYS A N 1
ATOM 616 C CA . LYS A 1 83 ? -12.358 2.488 -2.726 1.00 96.88 83 LYS A CA 1
ATOM 617 C C . LYS A 1 83 ? -13.301 1.735 -1.787 1.00 96.88 83 LYS A C 1
ATOM 619 O O . LYS A 1 83 ? -13.766 2.322 -0.815 1.00 96.88 83 LYS A O 1
ATOM 624 N N . GLU A 1 84 ? -13.529 0.448 -2.033 1.00 96.19 84 GLU A N 1
ATOM 625 C CA . GLU A 1 84 ? -14.348 -0.399 -1.155 1.00 96.19 84 GLU A CA 1
ATOM 626 C C . GLU A 1 84 ? -13.774 -0.462 0.269 1.00 96.19 84 GLU A C 1
ATOM 628 O O . GLU A 1 84 ? -14.504 -0.333 1.255 1.00 96.19 84 GLU A O 1
ATOM 633 N N . GLU A 1 85 ? -12.452 -0.615 0.397 1.00 96.38 85 GLU A N 1
ATOM 634 C CA . GLU A 1 85 ? -11.808 -0.672 1.710 1.00 96.38 85 GLU A CA 1
ATOM 635 C C . GLU A 1 85 ? -11.823 0.688 2.422 1.00 96.38 85 GLU A C 1
ATOM 637 O O . GLU A 1 85 ? -12.007 0.740 3.640 1.00 96.38 85 GLU A O 1
ATOM 642 N N . PHE A 1 86 ? -11.691 1.787 1.676 1.00 96.62 86 PHE A N 1
ATOM 643 C CA . PHE A 1 86 ? -11.848 3.140 2.203 1.00 96.62 86 PHE A CA 1
ATOM 644 C C . PHE A 1 86 ? -13.250 3.352 2.794 1.00 96.62 86 PHE A C 1
ATOM 646 O O . PHE A 1 86 ? -13.361 3.695 3.971 1.00 96.62 86 PHE A O 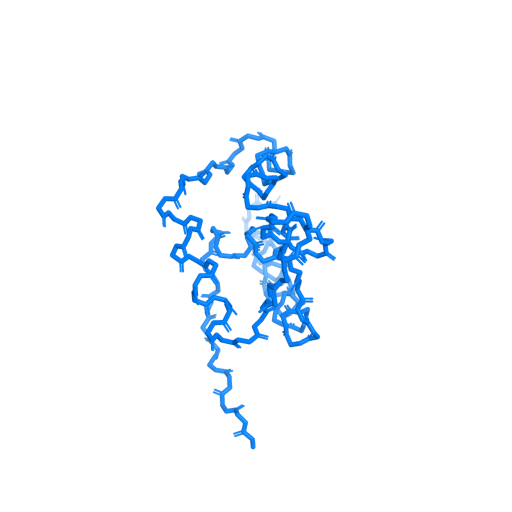1
ATOM 653 N N . GLU A 1 87 ? -14.309 3.049 2.036 1.00 96.88 87 GLU A N 1
ATOM 654 C CA . GLU A 1 87 ? -15.701 3.163 2.503 1.00 96.88 87 GLU A CA 1
ATOM 655 C C . GLU A 1 87 ? -15.947 2.296 3.753 1.00 96.88 87 GLU A C 1
ATOM 657 O O . GLU A 1 87 ? -16.613 2.706 4.710 1.00 96.88 87 GLU A O 1
ATOM 662 N N . ARG A 1 88 ? -15.356 1.096 3.804 1.00 96.00 88 ARG A N 1
ATOM 663 C CA . ARG A 1 88 ? -15.431 0.223 4.984 1.00 96.00 88 ARG A CA 1
ATOM 664 C C . ARG A 1 88 ? -14.749 0.840 6.211 1.00 96.00 88 ARG A C 1
ATOM 666 O O . ARG A 1 88 ? -15.280 0.732 7.320 1.00 96.00 88 ARG A O 1
ATOM 673 N N . LEU A 1 89 ? -13.562 1.425 6.042 1.00 95.81 89 LEU A N 1
ATOM 674 C CA . LEU A 1 89 ? -12.812 2.066 7.126 1.00 95.81 89 LEU A CA 1
ATOM 675 C C . LEU A 1 89 ? -13.520 3.330 7.630 1.00 95.81 89 LEU A C 1
ATOM 677 O O . LEU A 1 89 ? -13.582 3.533 8.843 1.00 95.81 89 LEU A O 1
ATOM 681 N N . GLU A 1 90 ? -14.118 4.126 6.741 1.00 97.31 90 GLU A N 1
ATOM 682 C CA . GLU A 1 90 ? -14.932 5.284 7.128 1.00 97.31 90 GLU A CA 1
ATOM 683 C C . GLU A 1 90 ? -16.120 4.877 8.003 1.00 97.31 90 GLU A C 1
ATOM 685 O O . GLU A 1 90 ? -16.325 5.458 9.071 1.00 97.31 90 GLU A O 1
ATOM 690 N N . ASN A 1 91 ? -16.844 3.824 7.613 1.00 97.00 91 ASN A N 1
ATOM 691 C CA . ASN A 1 91 ? -17.956 3.294 8.404 1.00 97.00 91 ASN A CA 1
ATOM 692 C C . ASN A 1 91 ? -17.508 2.811 9.794 1.00 97.00 91 ASN A C 1
ATOM 694 O O . ASN A 1 91 ? -18.199 3.039 10.788 1.00 97.00 91 ASN A O 1
ATOM 698 N N . LEU A 1 92 ? -16.334 2.175 9.889 1.00 95.69 92 LEU A N 1
ATOM 699 C CA . LEU A 1 92 ? -15.772 1.737 11.170 1.00 95.69 92 LEU A CA 1
ATOM 700 C C . LEU A 1 92 ? -15.438 2.929 12.080 1.00 95.69 92 LEU A C 1
ATOM 702 O O . LEU A 1 92 ? -15.723 2.892 13.281 1.00 95.69 92 LEU A O 1
ATOM 706 N N . ILE A 1 93 ? -14.863 3.992 11.513 1.00 97.44 93 ILE A N 1
ATOM 707 C CA . ILE A 1 93 ? -14.568 5.232 12.238 1.00 97.44 93 ILE A CA 1
ATOM 708 C C . ILE A 1 93 ? -15.866 5.911 12.689 1.00 97.44 93 ILE A C 1
ATOM 710 O O . ILE A 1 93 ? -15.943 6.338 13.838 1.00 97.44 93 ILE A O 1
ATOM 714 N N . ALA A 1 94 ? -16.884 5.986 11.826 1.00 97.81 94 ALA A N 1
ATOM 715 C CA . ALA A 1 94 ? -18.186 6.562 12.163 1.00 97.81 94 ALA A CA 1
ATOM 716 C C . ALA A 1 94 ? -18.835 5.825 13.344 1.00 97.81 94 ALA A C 1
ATOM 718 O O . ALA A 1 94 ? -19.151 6.448 14.351 1.00 97.81 94 ALA A O 1
ATOM 719 N N . MET A 1 95 ? -18.910 4.492 13.280 1.00 98.06 95 MET A N 1
ATOM 720 C CA . MET A 1 95 ? -19.422 3.667 14.381 1.00 98.06 95 MET A CA 1
ATOM 721 C C . MET A 1 95 ? -18.639 3.880 15.686 1.00 98.06 95 MET A C 1
ATOM 723 O O . MET A 1 95 ? -19.228 3.920 16.762 1.00 98.06 95 MET A O 1
ATOM 727 N N . SER A 1 96 ? -17.314 4.027 15.606 1.00 97.94 96 SER A N 1
ATOM 728 C CA . SER A 1 96 ? -16.469 4.240 16.790 1.00 97.94 96 SER A CA 1
ATOM 729 C C . SER A 1 96 ? -16.701 5.615 17.426 1.00 97.94 96 SER A C 1
ATOM 731 O O . SER A 1 96 ? -16.658 5.739 18.648 1.00 97.94 96 SER A O 1
ATOM 733 N N . LYS A 1 97 ? -16.972 6.641 16.610 1.00 97.62 97 LYS A N 1
ATOM 734 C CA . LYS A 1 97 ? -17.285 7.997 17.080 1.00 97.62 97 LYS A CA 1
ATOM 735 C C . LYS A 1 97 ? -18.605 8.063 17.845 1.00 97.62 97 LYS A C 1
ATOM 737 O O . LYS A 1 97 ? -18.648 8.772 18.835 1.00 97.62 97 LYS A O 1
ATOM 742 N N . GLU A 1 98 ? -19.623 7.298 17.451 1.00 97.44 98 GLU A N 1
ATOM 743 C CA . GLU A 1 98 ? -20.907 7.245 18.178 1.00 97.44 98 GLU A CA 1
ATOM 744 C C . GLU A 1 98 ? -20.771 6.714 19.618 1.00 97.44 98 GLU A C 1
ATOM 746 O O . GLU A 1 98 ? -21.630 6.967 20.456 1.00 97.44 98 GLU A O 1
ATOM 751 N N . VAL A 1 99 ? -19.713 5.946 19.908 1.00 97.38 99 VAL A N 1
ATOM 752 C CA . VAL A 1 99 ? -19.487 5.327 21.227 1.00 97.38 99 VAL A CA 1
ATOM 753 C C . VAL A 1 99 ? -18.431 6.070 22.048 1.00 97.38 99 VAL A C 1
ATOM 755 O O . VAL A 1 99 ? -18.525 6.107 23.273 1.00 97.38 99 VAL A O 1
ATOM 758 N N . LEU A 1 100 ? -17.391 6.594 21.392 1.00 96.44 100 LEU A N 1
ATOM 759 C CA . LEU A 1 100 ? -16.224 7.199 22.047 1.00 96.44 100 LEU A CA 1
ATOM 760 C C . LEU A 1 100 ? -16.223 8.736 22.033 1.00 96.44 100 LEU A C 1
ATOM 762 O O . LEU A 1 100 ? -15.393 9.325 22.728 1.00 96.44 100 LEU A O 1
ATOM 766 N N . GLY A 1 101 ? -17.058 9.361 21.198 1.00 78.19 101 GLY A N 1
ATOM 767 C CA . GLY A 1 101 ? -17.237 10.815 21.113 1.00 78.19 101 GLY A CA 1
ATOM 768 C C . GLY A 1 101 ? -18.285 11.321 22.091 1.00 78.19 101 GLY A C 1
ATOM 769 O O . GLY A 1 101 ? -18.117 12.478 22.535 1.00 78.19 101 GLY A O 1
#

Sequence (101 aa):
MAKNSSGRLTESTYAILLATTEPIHGYGIMSRIKELSKESIVIGPGTLYGALKKLMGDGLISMKLVDDQKIYEVTGAGKEVLKEEFERLENLIAMSKEVLG

Radius of gyration: 14.64 Å; chains: 1; bounding box: 37×25×39 Å

pLDDT: mean 92.83, std 13.45, range [33.81, 98.62]

Secondary structure (DSSP, 8-state):
-------PPPHHHHHHHHHTTS-EEHHHHHHHHHHHTTTS----HHHHHHHHHHHHHTTSEEEEEETTEEEEEE-HHHHHHHHHHHHHHHHHHHHHHHHH-